Protein AF-A0AAD9UIJ1-F1 (afdb_monomer_lite)

Sequence (67 aa):
MGDFNARIGRENDKWPLVMDKHGIGKCSSNGELLLALCSEFELIVTNTMFKQKDESKTTWMHPRSRH

Radius of gyration: 11.59 Å; chains: 1; bounding box: 29×23×27 Å

Secondary structure (DSSP, 8-state):
--------TT-GGGSTTT--TT--SPPPHHHHHHHHHHHHTT---GGGTS---HHHH-S---TT---

Foldseek 3Di:
DDDQVWQQAQVCVVQVQAAARQGHDDGDPSNVVVSVVCVVVSHHDVLRVDDDDPVVSDPDDDPPPDD

InterPro domains:
  IPR036691 Endonuclease/exonuclease/phosphatase superfamily [G3DSA:3.60.10.10] (1-67)

pLDDT: mean 90.7, std 7.61, range [55.12, 97.5]

Organism: Ridgeia piscesae (NCBI:txid27915)

Structure (mmCIF, N/CA/C/O backbone):
data_AF-A0AAD9UIJ1-F1
#
_entry.id   AF-A0AAD9UIJ1-F1
#
loop_
_atom_site.group_PDB
_atom_site.id
_atom_site.type_symbol
_atom_site.label_atom_id
_atom_site.label_alt_id
_atom_site.label_comp_id
_atom_site.label_asym_id
_atom_site.label_entity_id
_atom_site.label_seq_id
_atom_site.pdbx_PDB_ins_code
_atom_site.Cartn_x
_atom_site.Cartn_y
_atom_site.Cartn_z
_atom_site.occupancy
_atom_site.B_iso_or_equiv
_atom_site.auth_seq_id
_atom_site.auth_comp_id
_atom_site.auth_asym_id
_atom_site.auth_atom_id
_atom_site.pdbx_PDB_model_num
ATOM 1 N N . MET A 1 1 ? 9.221 6.633 6.694 1.00 80.38 1 MET A N 1
ATOM 2 C CA . MET A 1 1 ? 8.769 5.359 7.300 1.00 80.38 1 MET A CA 1
ATOM 3 C C . MET A 1 1 ? 9.783 4.272 6.983 1.00 80.38 1 MET A C 1
ATOM 5 O O . MET A 1 1 ? 10.555 4.458 6.049 1.00 80.38 1 MET A O 1
ATOM 9 N N . GLY A 1 2 ? 9.823 3.214 7.795 1.00 89.38 2 GLY A N 1
ATOM 10 C CA . GLY A 1 2 ? 10.746 2.089 7.630 1.00 89.38 2 GLY A CA 1
ATOM 11 C C . GLY A 1 2 ? 10.229 1.017 6.670 1.00 89.38 2 GLY A C 1
ATOM 12 O O . GLY A 1 2 ? 9.227 1.213 5.984 1.00 89.38 2 GLY A O 1
ATOM 13 N N . ASP A 1 3 ? 10.925 -0.116 6.645 1.00 91.75 3 ASP A N 1
ATOM 14 C CA . ASP A 1 3 ? 10.517 -1.303 5.897 1.00 91.75 3 ASP A CA 1
ATOM 15 C C . ASP A 1 3 ? 9.591 -2.184 6.749 1.00 91.75 3 ASP A C 1
ATOM 17 O O . ASP A 1 3 ? 9.974 -2.654 7.819 1.00 91.75 3 ASP A O 1
ATOM 21 N N . PHE A 1 4 ? 8.367 -2.399 6.267 1.00 92.38 4 PHE A N 1
ATOM 22 C CA . PHE A 1 4 ? 7.359 -3.246 6.911 1.00 92.38 4 PHE A CA 1
ATOM 23 C C . PHE A 1 4 ? 7.391 -4.700 6.420 1.00 92.38 4 PHE A C 1
ATOM 25 O O . PHE A 1 4 ? 6.589 -5.513 6.877 1.00 92.38 4 PHE A O 1
ATOM 32 N N . ASN A 1 5 ? 8.278 -5.037 5.474 1.00 93.31 5 ASN A N 1
ATOM 33 C CA . ASN A 1 5 ? 8.355 -6.357 4.848 1.00 93.31 5 ASN A CA 1
ATOM 34 C C . ASN A 1 5 ? 6.985 -6.828 4.308 1.00 93.31 5 ASN A C 1
ATOM 36 O O . ASN A 1 5 ? 6.533 -7.957 4.540 1.00 93.31 5 ASN A O 1
ATOM 40 N N . ALA A 1 6 ? 6.292 -5.919 3.619 1.00 94.06 6 ALA A N 1
ATOM 41 C CA . ALA A 1 6 ? 4.922 -6.090 3.160 1.00 94.06 6 ALA A CA 1
ATOM 42 C C . ALA A 1 6 ? 4.772 -5.691 1.686 1.00 94.06 6 ALA A C 1
ATOM 44 O O . ALA A 1 6 ? 5.323 -4.693 1.224 1.00 94.06 6 ALA A O 1
ATOM 45 N N . ARG A 1 7 ? 3.978 -6.468 0.944 1.00 93.31 7 ARG A N 1
ATOM 46 C CA . ARG A 1 7 ? 3.506 -6.133 -0.408 1.00 93.31 7 ARG A CA 1
ATOM 47 C C . ARG A 1 7 ? 2.003 -5.927 -0.351 1.00 93.31 7 ARG A C 1
ATOM 49 O O . ARG A 1 7 ? 1.306 -6.862 0.020 1.00 93.31 7 ARG A O 1
ATOM 56 N N . ILE A 1 8 ? 1.529 -4.745 -0.725 1.00 92.88 8 ILE A 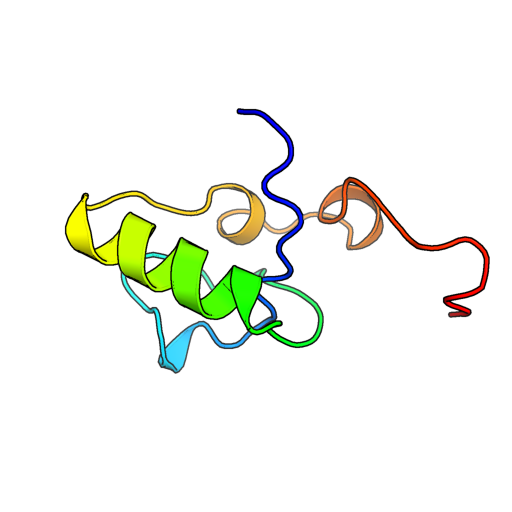N 1
ATOM 57 C CA . ILE A 1 8 ? 0.110 -4.345 -0.642 1.00 92.88 8 ILE A CA 1
ATOM 58 C C . ILE A 1 8 ? -0.688 -4.645 -1.922 1.00 92.88 8 ILE A C 1
ATOM 60 O O . ILE A 1 8 ? -1.905 -4.778 -1.892 1.00 92.88 8 ILE A O 1
ATOM 64 N N . GLY A 1 9 ? -0.009 -4.818 -3.060 1.00 93.25 9 GLY A N 1
ATOM 65 C CA . GLY A 1 9 ? -0.655 -5.179 -4.320 1.00 93.25 9 GLY A CA 1
ATOM 66 C C . GLY A 1 9 ? -1.408 -4.032 -5.003 1.00 93.25 9 GLY A C 1
ATOM 67 O O . GLY A 1 9 ? -1.142 -2.854 -4.767 1.00 93.25 9 GLY A O 1
ATOM 68 N N . ARG A 1 10 ? -2.348 -4.406 -5.881 1.00 93.75 10 ARG A N 1
ATOM 69 C CA . ARG A 1 10 ? -3.222 -3.506 -6.661 1.00 93.75 10 ARG A CA 1
ATOM 70 C C . ARG A 1 10 ? -4.701 -3.574 -6.256 1.00 93.75 10 ARG A C 1
ATOM 72 O O . ARG A 1 10 ? -5.567 -3.204 -7.034 1.00 93.75 10 ARG A O 1
ATOM 79 N N . GLU A 1 11 ? -5.005 -4.133 -5.090 1.00 89.31 11 GLU A N 1
ATOM 80 C CA . GLU A 1 11 ? -6.379 -4.438 -4.660 1.00 89.31 11 GLU A CA 1
ATOM 81 C C . GLU A 1 11 ? -7.057 -3.215 -4.015 1.00 89.31 11 GLU A C 1
ATOM 83 O O . GLU A 1 11 ? -7.574 -3.297 -2.904 1.00 89.31 11 GLU A O 1
ATOM 88 N N . ASN A 1 12 ? -7.042 -2.067 -4.705 1.00 90.25 12 ASN A N 1
ATOM 89 C CA . ASN A 1 12 ? -7.592 -0.801 -4.201 1.00 90.25 12 ASN A CA 1
ATOM 90 C C . ASN A 1 12 ? -9.097 -0.895 -3.894 1.00 90.25 12 ASN A C 1
ATOM 92 O O . ASN A 1 12 ? -9.559 -0.268 -2.950 1.00 90.25 12 ASN A O 1
ATOM 96 N N . ASP A 1 13 ? -9.852 -1.724 -4.622 1.00 92.56 13 ASP A N 1
ATOM 97 C CA . ASP A 1 13 ? -11.294 -1.896 -4.391 1.00 92.56 13 ASP A CA 1
ATOM 98 C C . ASP A 1 13 ? -11.602 -2.514 -3.016 1.00 92.56 13 ASP A C 1
ATOM 100 O O . ASP A 1 13 ? -12.664 -2.272 -2.450 1.00 92.56 13 ASP A O 1
ATOM 104 N N . LYS A 1 14 ? -10.665 -3.294 -2.456 1.00 93.56 14 LYS A N 1
ATOM 105 C CA . LYS A 1 14 ? -10.785 -3.855 -1.100 1.00 93.56 14 LYS A CA 1
ATOM 106 C C . LYS A 1 14 ? -10.370 -2.866 -0.010 1.00 93.56 14 LYS A C 1
ATOM 108 O O . LYS A 1 14 ? -10.793 -3.021 1.129 1.00 93.56 14 LYS A O 1
ATOM 113 N N . TRP A 1 15 ? -9.554 -1.871 -0.356 1.00 94.00 15 TRP A N 1
ATOM 114 C CA . TRP A 1 15 ? -8.957 -0.913 0.578 1.00 94.00 15 TRP A CA 1
ATOM 115 C C . TRP A 1 15 ? -9.119 0.545 0.107 1.00 94.00 15 TRP A C 1
ATOM 117 O O . TRP A 1 15 ? -8.131 1.281 0.072 1.00 94.00 15 TRP A O 1
ATOM 127 N N . PRO A 1 16 ? -10.339 1.000 -0.244 1.00 92.75 16 PRO A N 1
ATOM 128 C CA . PRO A 1 16 ? -10.545 2.257 -0.973 1.00 92.75 16 PRO A CA 1
ATOM 129 C C . PRO A 1 16 ? -10.188 3.521 -0.178 1.00 92.75 16 PRO A C 1
ATOM 131 O O . PRO A 1 16 ? -9.990 4.577 -0.769 1.00 92.75 16 PRO A O 1
ATOM 134 N N . LEU A 1 17 ? -10.117 3.433 1.155 1.00 94.25 17 LEU A N 1
ATOM 135 C CA . LEU A 1 17 ? -9.749 4.553 2.033 1.00 94.25 17 LEU A CA 1
ATOM 136 C C . LEU A 1 17 ? -8.247 4.610 2.346 1.00 94.25 17 LEU A C 1
ATOM 138 O O . LEU A 1 17 ? -7.756 5.628 2.819 1.00 94.25 17 LEU A O 1
ATOM 142 N N . VAL A 1 18 ? -7.523 3.518 2.092 1.00 95.56 18 VAL A N 1
ATOM 143 C CA . VAL A 1 18 ? -6.123 3.327 2.508 1.00 95.56 18 VAL A CA 1
ATOM 144 C C . VAL A 1 18 ? -5.181 3.287 1.304 1.00 95.56 18 VAL A C 1
ATOM 146 O O . VAL A 1 18 ? -4.019 3.687 1.401 1.00 95.56 18 VAL A O 1
ATOM 149 N N . MET A 1 19 ? -5.672 2.800 0.164 1.00 95.19 19 MET A N 1
ATOM 150 C CA . MET A 1 19 ? -4.925 2.654 -1.079 1.00 95.19 19 MET A CA 1
ATOM 151 C C . MET A 1 19 ? -5.643 3.315 -2.248 1.00 95.19 19 MET A C 1
ATOM 153 O O . MET A 1 19 ? -6.846 3.159 -2.430 1.00 95.19 19 MET A O 1
ATOM 157 N N . ASP A 1 20 ? -4.856 3.942 -3.113 1.00 93.69 20 ASP A N 1
ATOM 158 C CA . ASP A 1 20 ? -5.314 4.485 -4.389 1.00 93.69 20 ASP A CA 1
ATOM 159 C C . ASP A 1 20 ? -4.842 3.586 -5.557 1.00 93.69 20 ASP A C 1
ATOM 161 O O . ASP A 1 20 ? -4.112 2.599 -5.395 1.00 93.69 20 ASP A O 1
ATOM 165 N N . LYS A 1 21 ? -5.301 3.887 -6.769 1.00 92.69 21 LYS A N 1
ATOM 166 C CA . LYS A 1 21 ? -5.246 3.040 -7.971 1.00 92.69 21 LYS A CA 1
ATOM 167 C C . LYS A 1 21 ? -3.847 2.746 -8.520 1.00 92.69 21 LYS A C 1
ATOM 169 O O . LYS A 1 21 ? -3.732 2.066 -9.540 1.00 92.69 21 LYS A O 1
ATOM 174 N N . HIS A 1 22 ? -2.779 3.283 -7.925 1.00 93.62 22 HIS A N 1
ATOM 175 C CA . HIS A 1 22 ? -1.415 3.110 -8.438 1.00 93.62 22 HIS A CA 1
ATOM 176 C C . HIS A 1 22 ? -0.611 1.995 -7.759 1.00 93.62 22 HIS A C 1
ATOM 178 O O . HIS A 1 22 ? 0.565 1.827 -8.100 1.00 93.62 22 HIS A O 1
ATOM 184 N N . GLY A 1 23 ? -1.229 1.216 -6.862 1.00 92.44 23 GLY A N 1
ATOM 185 C CA . GLY A 1 23 ? -0.639 -0.000 -6.295 1.00 92.44 23 GLY A CA 1
ATOM 186 C C . GLY A 1 23 ? -0.194 -1.020 -7.355 1.00 92.44 23 GLY A C 1
ATOM 187 O O . GLY A 1 23 ? -0.725 -1.061 -8.467 1.00 92.44 23 GLY A O 1
ATOM 188 N N . ILE A 1 24 ? 0.811 -1.839 -7.026 1.00 92.06 24 ILE A N 1
ATOM 189 C CA . ILE A 1 24 ? 1.417 -2.808 -7.954 1.00 92.06 24 ILE A CA 1
ATOM 190 C C . ILE A 1 24 ? 1.615 -4.185 -7.322 1.00 92.06 24 ILE A C 1
ATOM 192 O O . ILE A 1 24 ? 1.833 -4.322 -6.119 1.00 92.06 24 ILE A O 1
ATOM 196 N N . GLY A 1 25 ? 1.582 -5.219 -8.165 1.00 91.81 25 GLY A N 1
ATOM 197 C CA . GLY A 1 25 ? 1.804 -6.606 -7.763 1.00 91.81 25 GLY A CA 1
ATOM 198 C C . GLY A 1 25 ? 0.619 -7.244 -7.030 1.00 91.81 25 GLY A C 1
ATOM 199 O O . GLY A 1 25 ? -0.524 -6.793 -7.128 1.00 91.81 25 GLY A O 1
ATOM 200 N N . LYS A 1 26 ? 0.907 -8.332 -6.308 1.00 92.56 26 LYS A N 1
ATOM 201 C CA . LYS A 1 26 ? -0.061 -9.083 -5.498 1.00 92.56 26 LYS A CA 1
ATOM 202 C C . LYS A 1 26 ? 0.129 -8.764 -4.018 1.00 92.56 26 LYS A C 1
ATOM 204 O O . LYS A 1 26 ? 1.273 -8.700 -3.556 1.00 92.56 26 LYS A O 1
ATOM 209 N N . CYS A 1 27 ? -0.978 -8.609 -3.294 1.00 94.69 27 CYS A N 1
ATOM 210 C CA . CYS A 1 27 ? -0.930 -8.443 -1.851 1.00 94.69 27 CYS A CA 1
ATOM 211 C C . CYS A 1 27 ? -0.366 -9.714 -1.186 1.00 94.69 27 CYS A C 1
ATOM 213 O O . CYS A 1 27 ? -0.677 -10.843 -1.569 1.00 94.69 27 CYS A O 1
ATOM 215 N N . SER A 1 28 ? 0.532 -9.525 -0.228 1.00 94.75 28 SER A N 1
ATOM 216 C CA . SER A 1 28 ? 1.036 -10.568 0.670 1.00 94.75 28 SER A CA 1
ATOM 217 C C . SER A 1 28 ? 0.242 -10.569 1.973 1.00 94.75 28 SER A C 1
ATOM 219 O O . SER A 1 28 ? -0.338 -9.547 2.316 1.00 94.75 28 SER A O 1
ATOM 221 N N . SER A 1 29 ? 0.314 -11.642 2.763 1.00 96.69 29 SER A N 1
ATOM 222 C CA . SER A 1 29 ? -0.326 -11.697 4.088 1.00 96.69 29 SER A CA 1
ATOM 223 C C . SER A 1 29 ? 0.100 -10.542 5.008 1.00 96.69 29 SER A C 1
ATOM 225 O O . SER A 1 29 ? -0.739 -9.930 5.657 1.00 96.69 29 SER A O 1
ATOM 227 N N . ASN A 1 30 ? 1.383 -10.155 4.994 1.00 96.62 30 ASN A N 1
ATOM 228 C CA . ASN A 1 30 ? 1.852 -8.973 5.732 1.00 96.62 30 ASN A CA 1
ATOM 229 C C . ASN A 1 30 ? 1.279 -7.662 5.171 1.00 96.62 30 ASN A C 1
ATOM 231 O O . ASN A 1 30 ? 1.086 -6.705 5.910 1.00 96.62 30 ASN A O 1
ATOM 235 N N . GLY A 1 31 ? 1.015 -7.612 3.863 1.00 95.62 31 GLY A N 1
ATOM 236 C CA . GLY A 1 31 ? 0.354 -6.478 3.221 1.00 95.62 31 GLY A CA 1
ATOM 237 C C . GLY A 1 31 ? -1.079 -6.313 3.693 1.00 95.62 31 GLY A C 1
ATOM 238 O O . GLY A 1 31 ? -1.466 -5.203 4.022 1.00 95.62 31 GLY A O 1
ATOM 239 N N . GLU A 1 32 ? -1.838 -7.403 3.800 1.00 96.75 32 GLU A N 1
ATOM 240 C CA . GLU A 1 32 ? -3.204 -7.360 4.332 1.00 96.75 32 GLU A CA 1
ATOM 241 C C . GLU A 1 32 ? -3.227 -6.867 5.783 1.00 96.75 32 GLU A C 1
ATOM 243 O O . GLU A 1 32 ? -4.031 -6.001 6.115 1.00 96.75 32 GLU A O 1
ATOM 248 N N . LEU A 1 33 ? -2.303 -7.343 6.627 1.00 97.12 33 LEU A N 1
ATOM 249 C CA . LEU A 1 33 ? -2.169 -6.864 8.009 1.00 97.12 33 LEU A CA 1
ATOM 250 C C . LEU A 1 33 ? -1.802 -5.377 8.076 1.00 97.12 33 LEU A C 1
ATOM 252 O O . LEU A 1 33 ? -2.375 -4.638 8.874 1.00 97.12 33 LEU A O 1
ATOM 256 N N . LEU A 1 34 ? -0.875 -4.925 7.227 1.00 96.31 34 LEU A N 1
ATOM 257 C CA . LEU A 1 34 ? -0.501 -3.514 7.157 1.00 96.31 34 LEU A CA 1
ATOM 258 C C . LEU A 1 34 ? -1.682 -2.643 6.715 1.00 96.31 34 LEU A C 1
ATOM 260 O O . L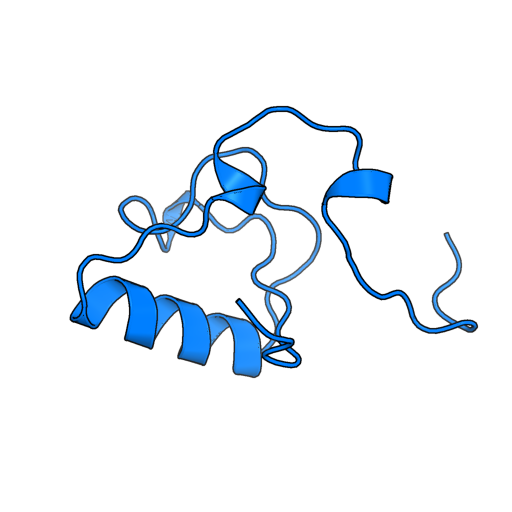EU A 1 34 ? -1.898 -1.580 7.283 1.00 96.31 34 LEU A O 1
ATOM 264 N N . LEU A 1 35 ? -2.457 -3.090 5.727 1.00 96.44 35 LEU A N 1
ATOM 265 C CA . LEU A 1 35 ? -3.624 -2.357 5.241 1.00 96.44 35 LEU A CA 1
ATOM 266 C C . LEU A 1 35 ? -4.748 -2.311 6.279 1.00 96.44 35 LEU A C 1
ATOM 268 O O . LEU A 1 35 ? -5.367 -1.262 6.438 1.00 96.44 35 LEU A O 1
ATOM 272 N N . ALA A 1 36 ? -4.954 -3.395 7.034 1.00 96.88 36 ALA A N 1
ATOM 273 C CA . ALA A 1 36 ? -5.878 -3.419 8.164 1.00 96.88 36 ALA A CA 1
ATOM 274 C C . ALA A 1 36 ? -5.471 -2.405 9.242 1.00 96.88 36 ALA A C 1
ATOM 276 O O . ALA A 1 36 ? -6.295 -1.593 9.652 1.00 96.88 36 ALA A O 1
ATOM 277 N N . LEU A 1 37 ? -4.188 -2.390 9.622 1.00 96.75 37 LEU A N 1
ATOM 278 C CA . LEU A 1 37 ? -3.639 -1.415 10.564 1.00 96.75 37 LEU A CA 1
ATOM 279 C C . LEU A 1 37 ? -3.825 0.018 10.048 1.00 96.75 37 LEU A C 1
ATOM 281 O O . LEU A 1 37 ? -4.307 0.888 10.765 1.00 96.75 37 LEU A O 1
ATOM 285 N N . CYS A 1 38 ? -3.479 0.279 8.787 1.00 96.38 38 CYS A N 1
ATOM 286 C CA . CYS A 1 38 ? -3.674 1.599 8.199 1.00 96.38 38 CYS A CA 1
ATOM 287 C C . CYS A 1 38 ? -5.154 2.003 8.178 1.00 96.38 38 CYS A C 1
ATOM 289 O O . CYS A 1 38 ? -5.456 3.157 8.451 1.00 96.38 38 CYS A O 1
ATOM 291 N N . SER A 1 39 ? -6.074 1.071 7.920 1.00 96.19 39 SER A N 1
ATOM 292 C CA . SER A 1 39 ? -7.513 1.341 7.972 1.00 96.19 39 SER A CA 1
ATOM 293 C C . SER A 1 39 ? -7.998 1.672 9.382 1.00 96.19 39 SER A C 1
ATOM 295 O O . SER A 1 39 ? -8.874 2.517 9.524 1.00 96.19 39 SER A O 1
ATOM 297 N N . GLU A 1 40 ? -7.460 1.011 10.409 1.00 97.50 40 GLU A N 1
ATOM 298 C CA . GLU A 1 40 ? -7.817 1.250 11.813 1.00 97.50 40 GLU A CA 1
ATOM 299 C C . GLU A 1 40 ? -7.367 2.637 12.290 1.00 97.50 40 GLU A C 1
ATOM 301 O O . GLU A 1 40 ? -8.079 3.299 13.041 1.00 97.50 40 GLU A O 1
ATOM 306 N N . PHE A 1 41 ? -6.209 3.098 11.814 1.00 97.06 41 PHE A N 1
ATOM 307 C CA . PHE A 1 41 ? -5.614 4.381 12.196 1.00 97.06 41 PHE A CA 1
ATOM 308 C C . PHE A 1 41 ? -5.826 5.504 11.169 1.00 97.06 41 PHE A C 1
ATOM 310 O O . PHE A 1 41 ? -5.158 6.533 11.255 1.00 97.06 41 PHE A O 1
ATOM 317 N N . GLU A 1 42 ? -6.715 5.312 10.190 1.00 96.31 42 GLU A N 1
ATOM 318 C CA . GLU A 1 42 ? -7.018 6.292 9.131 1.00 96.31 42 GLU A CA 1
ATOM 319 C C . GLU A 1 42 ? -5.765 6.779 8.367 1.00 96.31 42 GLU A C 1
ATOM 321 O O . GLU A 1 42 ? -5.623 7.945 7.994 1.00 96.31 42 GLU A O 1
ATOM 326 N N . LEU A 1 43 ? -4.824 5.864 8.130 1.00 95.94 43 LEU A N 1
ATO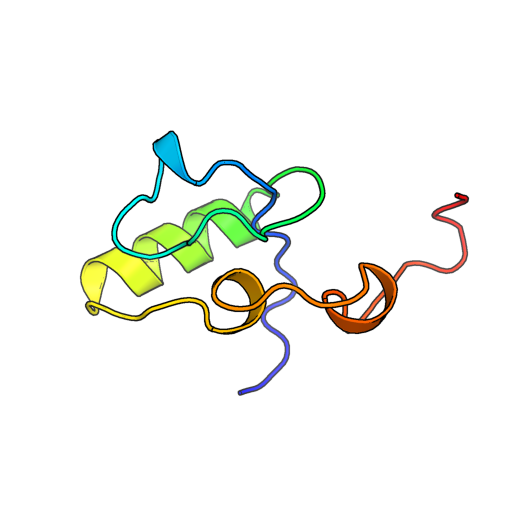M 327 C CA . LEU A 1 43 ? -3.583 6.119 7.409 1.00 95.94 43 LEU A CA 1
ATOM 328 C C . LEU A 1 43 ? -3.713 5.748 5.933 1.00 95.94 43 LEU A C 1
ATOM 330 O O . LEU A 1 43 ? -4.312 4.739 5.566 1.00 95.94 43 LEU A O 1
ATOM 334 N N . ILE A 1 44 ? -3.047 6.531 5.085 1.00 94.56 44 ILE A N 1
ATOM 335 C CA . ILE A 1 44 ? -3.015 6.326 3.635 1.00 94.56 44 ILE A CA 1
ATOM 336 C C . ILE A 1 44 ? -1.625 5.866 3.201 1.00 94.56 44 ILE A C 1
ATOM 338 O O . ILE A 1 44 ? -0.604 6.455 3.570 1.00 94.56 44 ILE A O 1
ATOM 342 N N . VAL A 1 45 ? -1.576 4.847 2.343 1.00 93.19 45 VAL A N 1
ATOM 343 C CA . VAL A 1 45 ? -0.328 4.375 1.743 1.00 93.19 45 VAL A CA 1
ATOM 344 C C . VAL A 1 45 ? 0.055 5.265 0.562 1.00 93.19 45 VAL A C 1
ATOM 346 O O . VAL A 1 45 ? -0.352 5.055 -0.583 1.00 93.19 45 VAL A O 1
ATOM 349 N N . THR A 1 46 ? 0.904 6.252 0.834 1.00 91.62 46 THR A N 1
ATOM 350 C CA . THR A 1 46 ? 1.292 7.311 -0.114 1.00 91.62 46 THR A CA 1
ATOM 351 C C . THR A 1 46 ? 1.914 6.806 -1.419 1.00 91.62 46 THR A C 1
ATOM 353 O O . THR A 1 46 ? 1.697 7.411 -2.468 1.00 91.62 46 THR A O 1
ATOM 356 N N . ASN A 1 47 ? 2.611 5.665 -1.403 1.00 89.12 47 ASN A N 1
ATOM 357 C CA . ASN A 1 47 ? 3.192 5.052 -2.608 1.00 89.12 47 ASN A CA 1
ATOM 358 C C . ASN A 1 47 ? 2.138 4.632 -3.650 1.00 89.12 47 ASN A C 1
ATOM 360 O O . ASN A 1 47 ? 2.476 4.406 -4.810 1.00 89.12 47 ASN A O 1
ATOM 364 N N . THR A 1 48 ? 0.867 4.531 -3.256 1.00 92.69 48 THR A N 1
ATOM 365 C CA . THR A 1 48 ? -0.244 4.195 -4.158 1.00 92.69 48 THR A CA 1
ATOM 366 C C . THR A 1 48 ? -1.000 5.417 -4.686 1.00 92.69 48 THR A C 1
ATOM 368 O O . THR A 1 48 ? -1.785 5.268 -5.619 1.00 92.69 48 THR A O 1
ATOM 371 N N . MET A 1 49 ? -0.727 6.615 -4.152 1.00 92.12 49 MET A N 1
ATOM 372 C CA . MET A 1 49 ? -1.453 7.860 -4.461 1.00 92.12 49 MET A CA 1
ATOM 373 C C . MET A 1 49 ? -1.032 8.503 -5.780 1.00 92.12 49 MET A C 1
ATOM 375 O O . MET 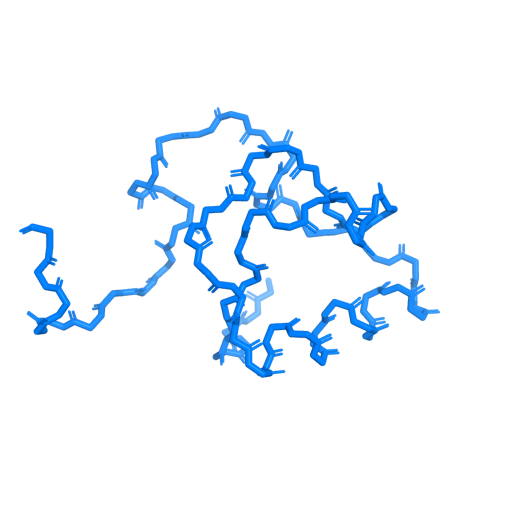A 1 49 ? -1.825 9.156 -6.451 1.00 92.12 49 MET A O 1
ATOM 379 N N . PHE A 1 50 ? 0.231 8.339 -6.174 1.00 90.62 50 PHE A N 1
ATOM 380 C CA . PHE A 1 50 ? 0.778 9.029 -7.337 1.00 90.62 50 PHE A CA 1
ATOM 381 C C . PHE A 1 50 ? 1.172 8.054 -8.434 1.00 90.62 50 PHE A C 1
ATOM 383 O O . PHE A 1 50 ? 1.757 6.995 -8.195 1.00 90.62 50 PHE A O 1
ATOM 390 N N . LYS A 1 51 ? 0.915 8.455 -9.680 1.00 91.44 51 LYS A N 1
ATOM 391 C CA . LYS A 1 51 ? 1.433 7.739 -10.841 1.00 91.44 51 LYS A CA 1
ATOM 392 C C . LYS A 1 51 ? 2.954 7.889 -10.888 1.00 91.44 51 LYS A C 1
ATOM 394 O O . LYS A 1 51 ? 3.475 8.930 -11.274 1.00 91.44 51 LYS A O 1
ATOM 399 N N . GLN A 1 52 ? 3.650 6.820 -10.530 1.00 90.44 52 GLN A N 1
ATOM 400 C CA . GLN A 1 52 ? 5.104 6.697 -10.620 1.00 90.44 52 GLN A CA 1
ATOM 401 C C . GLN A 1 52 ? 5.488 5.545 -11.556 1.00 90.44 52 GLN A C 1
ATOM 403 O O . GLN A 1 52 ? 4.637 4.727 -11.921 1.00 90.44 52 GLN A O 1
ATOM 408 N N . LYS A 1 53 ? 6.766 5.474 -11.945 1.00 89.81 53 LYS A N 1
ATOM 409 C CA . LYS A 1 53 ? 7.321 4.283 -12.604 1.00 89.81 53 LYS A CA 1
ATOM 410 C C . LYS A 1 53 ? 7.274 3.111 -11.626 1.00 89.81 53 LYS A C 1
ATOM 412 O O . LYS A 1 53 ? 7.515 3.311 -10.439 1.00 89.81 53 LYS A O 1
ATOM 417 N N . ASP A 1 54 ? 7.001 1.904 -12.110 1.00 86.38 54 ASP A N 1
ATOM 418 C CA . ASP A 1 54 ? 6.869 0.735 -11.229 1.00 86.38 54 ASP A CA 1
ATOM 419 C C . ASP A 1 54 ? 8.168 0.431 -10.465 1.00 86.38 54 ASP A C 1
ATOM 421 O O . ASP A 1 54 ? 8.116 0.105 -9.283 1.00 86.38 54 ASP A O 1
ATOM 425 N N . GLU A 1 55 ? 9.324 0.687 -11.083 1.00 83.44 55 GLU A N 1
ATOM 426 C CA . GLU A 1 55 ? 10.653 0.621 -10.453 1.00 83.44 55 GLU A CA 1
ATOM 427 C C . GLU A 1 55 ? 10.794 1.535 -9.224 1.00 83.44 55 GLU A C 1
ATOM 429 O O . GLU A 1 55 ? 11.565 1.240 -8.318 1.00 83.44 55 GLU A O 1
ATOM 434 N N . SER A 1 56 ? 10.052 2.646 -9.178 1.00 85.56 56 SER A N 1
ATOM 435 C CA . SER A 1 56 ? 10.089 3.609 -8.071 1.00 85.56 56 SER A CA 1
ATOM 436 C C . SER A 1 56 ? 9.084 3.292 -6.960 1.00 85.56 56 SER A C 1
ATOM 438 O O . SER A 1 56 ? 9.188 3.856 -5.875 1.00 85.56 56 SER A O 1
ATOM 440 N N . LYS A 1 57 ? 8.116 2.400 -7.207 1.00 86.19 57 LYS A N 1
ATOM 441 C CA . LYS A 1 57 ? 7.072 2.031 -6.232 1.00 86.19 57 LYS A CA 1
ATOM 442 C C . LYS A 1 57 ? 7.504 0.912 -5.287 1.00 86.19 57 LYS A C 1
ATOM 444 O O . LYS A 1 57 ? 6.891 0.725 -4.237 1.00 86.19 57 LYS A O 1
ATOM 449 N N . THR A 1 58 ? 8.531 0.152 -5.658 1.00 86.25 58 THR A N 1
ATOM 450 C CA . THR A 1 58 ? 9.114 -0.910 -4.832 1.00 86.25 58 THR A CA 1
ATOM 451 C C . THR A 1 58 ? 10.477 -0.491 -4.316 1.00 86.25 58 THR A C 1
ATOM 453 O O . THR A 1 58 ? 11.359 -0.153 -5.095 1.00 86.25 58 THR A O 1
ATOM 456 N N . THR A 1 59 ? 10.674 -0.583 -3.005 1.00 86.81 59 THR A N 1
ATOM 457 C CA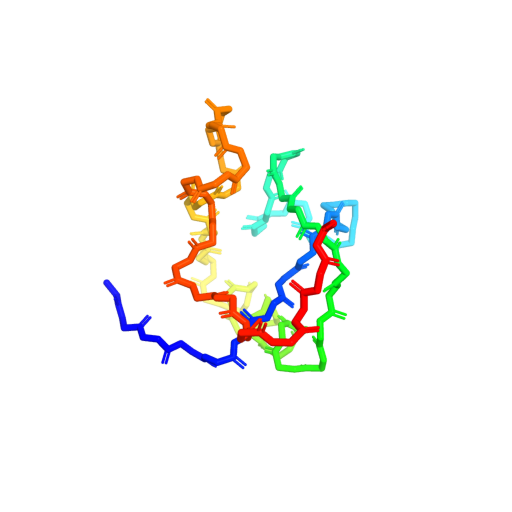 . THR A 1 59 ? 11.972 -0.337 -2.361 1.00 86.81 59 THR A CA 1
ATOM 458 C C . THR A 1 59 ? 12.876 -1.568 -2.363 1.00 86.81 59 THR A C 1
ATOM 460 O O . THR A 1 59 ? 14.083 -1.441 -2.172 1.00 86.81 59 THR A O 1
ATOM 463 N N . TRP A 1 60 ? 12.312 -2.759 -2.585 1.00 87.75 60 TRP A N 1
ATOM 464 C CA . TRP A 1 60 ? 13.052 -4.014 -2.586 1.00 87.75 60 TRP A CA 1
ATOM 465 C C . TRP A 1 60 ? 12.466 -5.022 -3.576 1.00 87.75 60 TRP A C 1
ATOM 467 O O . TRP A 1 60 ? 11.251 -5.206 -3.666 1.00 87.75 60 TRP A O 1
ATOM 477 N N . MET A 1 61 ? 13.353 -5.715 -4.285 1.00 82.75 61 MET A N 1
ATOM 478 C CA . MET A 1 61 ? 13.027 -6.840 -5.151 1.00 82.75 61 MET A CA 1
ATOM 479 C C . MET A 1 61 ? 14.047 -7.946 -4.901 1.00 82.75 61 MET A C 1
ATOM 481 O O . MET A 1 61 ? 15.253 -7.702 -4.879 1.00 82.75 61 MET A O 1
ATOM 485 N N . HIS A 1 62 ? 13.570 -9.173 -4.700 1.00 81.94 62 HIS A N 1
ATOM 486 C CA . HIS A 1 62 ? 14.468 -10.301 -4.498 1.00 81.94 62 HIS A CA 1
ATOM 487 C C . HIS A 1 62 ? 15.311 -10.527 -5.769 1.00 81.94 62 HIS A C 1
ATOM 489 O O . HIS A 1 62 ? 14.730 -10.561 -6.853 1.00 81.94 62 HIS A O 1
ATOM 495 N N . PRO A 1 63 ? 16.630 -10.788 -5.682 1.00 85.12 63 PRO A N 1
ATOM 496 C CA . PRO A 1 63 ? 17.488 -10.964 -6.864 1.00 85.12 63 PRO A CA 1
ATOM 497 C C . PRO A 1 63 ? 17.050 -12.087 -7.815 1.00 85.12 63 PRO A C 1
ATOM 499 O O . PRO A 1 63 ? 17.441 -12.117 -8.976 1.00 85.12 63 PRO A O 1
ATOM 502 N N . ARG A 1 64 ? 16.249 -13.040 -7.317 1.00 84.12 64 ARG A N 1
ATOM 503 C CA . ARG A 1 64 ? 15.693 -14.150 -8.114 1.00 84.12 64 ARG A CA 1
ATOM 504 C C . ARG A 1 64 ? 14.274 -13.891 -8.623 1.00 84.12 64 ARG A C 1
ATOM 506 O O . ARG A 1 64 ? 13.747 -14.718 -9.360 1.00 84.12 64 ARG A O 1
ATOM 513 N N . SER A 1 65 ? 13.646 -12.788 -8.224 1.00 73.06 65 SER A N 1
ATOM 514 C CA . SER A 1 65 ? 12.385 -12.341 -8.810 1.00 73.06 65 SER A CA 1
ATOM 515 C C . SER A 1 65 ? 12.698 -11.759 -10.182 1.00 73.06 65 SER A C 1
ATOM 517 O O . SER A 1 65 ? 13.018 -10.584 -10.310 1.00 73.06 65 SER A O 1
ATOM 519 N N . ARG A 1 66 ? 12.684 -12.614 -11.204 1.00 58.00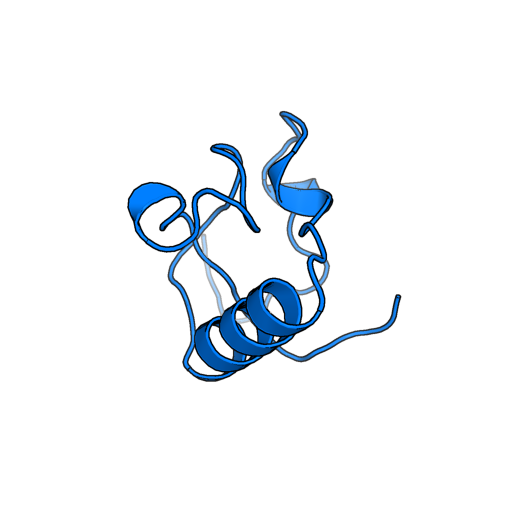 66 ARG A N 1
ATOM 520 C CA . ARG A 1 66 ? 12.801 -12.182 -12.595 1.00 58.00 66 ARG A CA 1
ATOM 521 C C . ARG A 1 66 ? 11.513 -11.467 -13.011 1.00 58.00 66 ARG A C 1
ATOM 523 O O . ARG A 1 66 ? 10.431 -12.034 -12.855 1.00 58.00 66 ARG A O 1
ATOM 530 N N . HIS A 1 67 ? 11.655 -10.249 -13.524 1.00 55.12 67 HIS A N 1
ATOM 531 C CA . HIS A 1 67 ? 10.881 -9.823 -14.689 1.00 55.12 67 HIS A CA 1
ATOM 532 C C . HIS A 1 67 ? 11.503 -10.456 -15.937 1.00 55.12 67 HIS A C 1
ATOM 534 O O . HIS A 1 67 ? 12.746 -10.631 -15.943 1.00 55.12 67 HIS A O 1
#